Protein AF-A0A8S9XQB4-F1 (afdb_monomer_lite)

Sequence (170 aa):
MDPIASQSVLIDSTALQNQSVSFVSSMPMGIGNTEIMEEQGEVISEDAVTSLMKTIKNITTLIDLQEEDWNIDCEYVIEKFLRQPDQFILTIYFDLDELKASLGFPECRVTDLHLYYRKKFNVVLTNENFSDLVSWSTLDGNPEQTIYALMTGLQAPLMYNIKHWPNRIL

pLDDT: mean 75.12, std 20.25, range [34.25, 94.12]

Structure (mmCIF, N/CA/C/O backbone):
data_AF-A0A8S9XQB4-F1
#
_entry.id   AF-A0A8S9XQB4-F1
#
loop_
_atom_site.group_PDB
_atom_site.id
_atom_site.type_symbol
_atom_site.label_atom_id
_atom_site.label_alt_id
_atom_site.label_comp_id
_atom_site.label_asym_id
_atom_site.label_entity_id
_atom_site.label_seq_id
_atom_site.pdbx_PDB_ins_code
_atom_site.Cartn_x
_atom_site.Cartn_y
_atom_site.Cartn_z
_atom_site.occupancy
_atom_site.B_iso_or_equiv
_atom_site.auth_seq_id
_atom_site.auth_comp_id
_atom_site.auth_asym_id
_atom_site.auth_atom_id
_atom_site.pdbx_PDB_model_num
ATOM 1 N N . MET A 1 1 ? -16.941 -77.646 -39.090 1.00 40.19 1 MET A N 1
ATOM 2 C CA . MET A 1 1 ? -15.669 -76.935 -39.301 1.00 40.19 1 MET A CA 1
ATOM 3 C C . MET A 1 1 ? -15.922 -75.453 -39.476 1.00 40.19 1 MET A C 1
ATOM 5 O O . MET A 1 1 ? -16.158 -75.015 -40.588 1.00 40.19 1 MET A O 1
ATOM 9 N N . ASP A 1 2 ? -15.839 -74.585 -38.487 1.00 40.34 2 ASP A N 1
ATOM 10 C CA . ASP A 1 2 ? -16.150 -74.549 -37.054 1.00 40.34 2 ASP A CA 1
ATOM 11 C C . ASP A 1 2 ? -15.973 -73.059 -36.682 1.00 40.34 2 ASP A C 1
ATOM 13 O O . ASP A 1 2 ? -15.259 -72.338 -37.387 1.00 40.34 2 ASP A O 1
ATOM 17 N N . PRO A 1 3 ? -16.674 -72.547 -35.660 1.00 46.28 3 PRO A N 1
ATOM 18 C CA . PRO A 1 3 ? -16.870 -71.118 -35.448 1.00 46.28 3 PRO A CA 1
ATOM 19 C C . PRO A 1 3 ? -15.733 -70.540 -34.594 1.00 46.28 3 PRO A C 1
ATOM 21 O O . PRO A 1 3 ? -15.363 -71.129 -33.580 1.00 46.28 3 PRO A O 1
ATOM 24 N N . ILE A 1 4 ? -15.180 -69.379 -34.955 1.00 41.44 4 ILE A N 1
ATOM 25 C CA . ILE A 1 4 ? -14.189 -68.708 -34.100 1.00 41.44 4 ILE A CA 1
ATOM 26 C C . ILE A 1 4 ? -14.927 -67.767 -33.149 1.00 41.44 4 ILE A C 1
ATOM 28 O O . ILE A 1 4 ? -15.473 -66.736 -33.537 1.00 41.44 4 ILE A O 1
ATOM 32 N N . ALA A 1 5 ? -14.962 -68.220 -31.900 1.00 41.28 5 ALA A N 1
ATOM 33 C CA . ALA A 1 5 ? -15.535 -67.585 -30.734 1.00 41.28 5 ALA A CA 1
ATOM 34 C C . ALA A 1 5 ? -14.882 -66.236 -30.396 1.00 41.28 5 ALA A C 1
ATOM 36 O O . ALA A 1 5 ? -13.676 -66.037 -30.545 1.00 41.28 5 ALA A O 1
ATOM 37 N N . SER A 1 6 ? -15.713 -65.342 -29.864 1.00 45.94 6 SER A N 1
ATOM 38 C CA . SER A 1 6 ? -15.335 -64.124 -29.157 1.00 45.94 6 SER A CA 1
ATOM 39 C C . SER A 1 6 ? -14.343 -64.425 -28.028 1.00 45.94 6 SER A C 1
ATOM 41 O O . SER A 1 6 ? -14.630 -65.247 -27.160 1.00 45.94 6 SER A O 1
ATOM 43 N N . GLN A 1 7 ? -13.213 -63.719 -27.994 1.00 40.66 7 GLN A N 1
ATOM 44 C CA . GLN A 1 7 ? -12.382 -63.613 -26.795 1.00 40.66 7 GLN A CA 1
ATOM 45 C C . GLN A 1 7 ? -12.338 -62.155 -26.340 1.00 40.66 7 GLN A C 1
ATOM 47 O O . GLN A 1 7 ? -11.937 -61.261 -27.083 1.00 40.66 7 GLN A O 1
ATOM 52 N N . SER A 1 8 ? -12.809 -61.930 -25.116 1.00 41.44 8 SER A N 1
ATOM 53 C CA . SER A 1 8 ? -12.720 -60.675 -24.380 1.00 41.44 8 SER A CA 1
ATOM 54 C C . SER A 1 8 ? -11.265 -60.399 -24.007 1.00 41.44 8 SER A C 1
ATOM 56 O O . SER A 1 8 ? -10.663 -61.180 -23.269 1.00 41.44 8 SER A O 1
ATOM 58 N N . VAL A 1 9 ? -10.709 -59.283 -24.469 1.00 39.38 9 VAL A N 1
ATOM 59 C CA . VAL A 1 9 ? -9.431 -58.781 -23.958 1.00 39.38 9 VAL A CA 1
ATOM 60 C C . VAL A 1 9 ? -9.724 -58.002 -22.678 1.00 39.38 9 VAL A C 1
ATOM 62 O O . VAL A 1 9 ? -10.403 -56.978 -22.703 1.00 39.38 9 VAL A O 1
ATOM 65 N N . LEU A 1 10 ? -9.257 -58.537 -21.551 1.00 40.78 10 LEU A N 1
ATOM 66 C CA . LEU A 1 10 ? -9.250 -57.861 -20.258 1.00 40.78 10 LEU A CA 1
ATOM 67 C C . LEU A 1 10 ? -8.295 -56.662 -20.345 1.00 40.78 10 LEU A C 1
ATOM 69 O O . LEU A 1 10 ? -7.120 -56.830 -20.665 1.00 40.78 10 LEU A O 1
ATOM 73 N N . ILE A 1 11 ? -8.806 -55.456 -20.094 1.00 47.47 11 ILE A N 1
ATOM 74 C CA . ILE A 1 11 ? -7.995 -54.240 -19.990 1.00 47.47 11 ILE A CA 1
ATOM 75 C C . ILE A 1 11 ? -7.375 -54.240 -18.592 1.00 47.47 11 ILE A C 1
ATOM 77 O O . ILE A 1 11 ? -8.092 -54.168 -17.595 1.00 47.47 11 ILE A O 1
ATOM 81 N N . ASP A 1 12 ? -6.053 -54.358 -18.524 1.00 40.22 12 ASP A N 1
ATOM 82 C CA . ASP A 1 12 ? -5.298 -54.311 -17.276 1.00 40.22 12 ASP A CA 1
ATOM 83 C C . ASP A 1 12 ? -5.132 -52.840 -16.845 1.00 40.22 12 ASP A C 1
ATOM 85 O O . ASP A 1 12 ? -4.364 -52.074 -17.431 1.00 40.22 12 ASP A O 1
ATOM 89 N N . SER A 1 13 ? -5.915 -52.405 -15.856 1.00 48.75 13 SER A N 1
ATOM 90 C CA . SER A 1 13 ? -6.024 -51.002 -15.411 1.00 48.75 13 SER A CA 1
ATOM 91 C C . SER A 1 13 ? -4.838 -50.503 -14.570 1.00 48.75 13 SER A C 1
ATOM 93 O O . SER A 1 13 ? -4.955 -49.510 -13.856 1.00 48.75 13 SER A O 1
ATOM 95 N N . THR A 1 14 ? -3.685 -51.167 -14.620 1.00 46.59 14 THR A N 1
ATOM 96 C CA . THR A 1 14 ? -2.534 -50.879 -13.74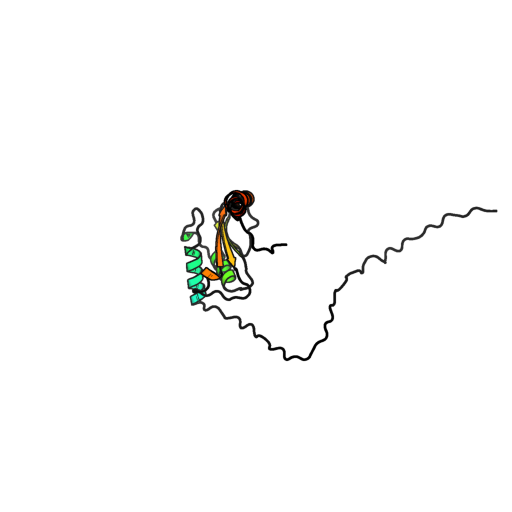5 1.00 46.59 14 THR A CA 1
ATOM 97 C C . THR A 1 14 ? -1.447 -50.007 -14.388 1.00 46.59 14 THR A C 1
ATOM 99 O O . THR A 1 14 ? -0.478 -49.650 -13.723 1.00 46.59 14 THR A O 1
ATOM 102 N N . ALA A 1 15 ? -1.616 -49.570 -15.641 1.00 44.00 15 ALA A N 1
ATOM 103 C CA . ALA A 1 15 ? -0.582 -48.836 -16.384 1.00 44.00 15 ALA A CA 1
ATOM 104 C C . ALA A 1 15 ? -0.728 -47.294 -16.426 1.00 44.00 15 ALA A C 1
ATOM 106 O O . ALA A 1 15 ? -0.001 -46.648 -17.177 1.00 44.00 15 ALA A O 1
ATOM 107 N N . LEU A 1 16 ? -1.631 -46.678 -15.649 1.00 45.09 16 LEU A N 1
ATOM 108 C CA . LEU A 1 16 ? -1.920 -45.231 -15.759 1.00 45.09 16 LEU A CA 1
ATOM 109 C C . LEU A 1 16 ? -1.610 -44.366 -14.526 1.00 45.09 16 LEU A C 1
ATOM 111 O O . LEU A 1 16 ? -1.878 -43.171 -14.560 1.00 45.09 16 LEU A O 1
ATOM 115 N N . GLN A 1 17 ? -0.975 -44.900 -13.478 1.00 47.97 17 GLN A N 1
ATOM 116 C CA . GLN A 1 17 ? -0.723 -44.137 -12.244 1.00 47.97 17 GLN A CA 1
ATOM 117 C C . GLN A 1 17 ? 0.762 -44.018 -11.874 1.00 47.97 17 GLN A C 1
ATOM 119 O O . GLN A 1 17 ? 1.100 -44.209 -10.716 1.00 47.97 17 GLN A O 1
ATOM 124 N N . ASN A 1 18 ? 1.667 -43.722 -12.816 1.00 45.97 18 ASN A N 1
ATOM 125 C CA . ASN A 1 18 ? 3.047 -43.363 -12.439 1.00 45.97 18 ASN A CA 1
ATOM 126 C C . ASN A 1 18 ? 3.810 -42.523 -13.482 1.00 45.97 18 ASN A C 1
ATOM 128 O O . ASN A 1 18 ? 4.968 -42.788 -13.796 1.00 45.97 18 ASN A O 1
ATOM 132 N N . GLN A 1 19 ? 3.185 -41.462 -13.998 1.00 40.53 19 GLN A N 1
ATOM 133 C CA . GLN A 1 19 ? 3.919 -40.372 -14.654 1.00 40.53 19 GLN A CA 1
ATOM 134 C C . GLN A 1 19 ? 3.919 -39.116 -13.778 1.00 40.53 19 GLN A C 1
ATOM 136 O O . GLN A 1 19 ? 3.278 -38.117 -14.081 1.00 40.53 19 GLN A O 1
ATOM 141 N N . SER A 1 20 ? 4.681 -39.155 -12.687 1.00 39.59 20 SER A N 1
ATOM 142 C CA . SER A 1 20 ? 5.280 -37.947 -12.119 1.00 39.59 20 SER A CA 1
ATOM 143 C C . SER A 1 20 ? 6.657 -37.781 -12.761 1.00 39.59 20 SER A C 1
ATOM 145 O O . SER A 1 20 ? 7.628 -38.415 -12.349 1.00 39.59 20 SER A O 1
ATOM 147 N N . VAL A 1 21 ? 6.737 -36.976 -13.820 1.00 41.25 21 VAL A N 1
ATOM 148 C CA . VAL A 1 21 ? 8.014 -36.598 -14.437 1.00 41.25 21 VAL A CA 1
ATOM 149 C C . VAL A 1 21 ? 8.735 -35.603 -13.525 1.00 41.25 21 VAL A C 1
ATOM 151 O O . VAL A 1 21 ? 8.435 -34.415 -13.506 1.00 41.25 21 VAL A O 1
ATOM 154 N N . SER A 1 22 ? 9.691 -36.091 -12.737 1.00 40.47 22 SER A N 1
ATOM 155 C CA . SER A 1 22 ? 10.648 -35.244 -12.026 1.00 40.47 22 SER A CA 1
ATOM 156 C C . SER A 1 22 ? 11.713 -34.756 -13.010 1.00 40.47 22 SER A C 1
ATOM 158 O O . SER A 1 22 ? 12.534 -35.542 -13.485 1.00 40.47 22 SER A O 1
ATOM 160 N N . PHE A 1 23 ? 11.700 -33.462 -13.325 1.00 34.56 23 PHE A N 1
ATOM 161 C CA . PHE A 1 23 ? 12.704 -32.822 -14.172 1.00 34.56 23 PHE A CA 1
ATOM 162 C C . PHE A 1 23 ? 13.972 -32.564 -13.341 1.00 34.56 23 PHE A C 1
ATOM 164 O O . PHE A 1 23 ? 14.100 -31.535 -12.684 1.00 34.56 23 PHE A O 1
ATOM 171 N N . VAL A 1 24 ? 14.905 -33.519 -13.320 1.00 43.38 24 VAL A N 1
ATOM 172 C CA . VAL A 1 24 ? 16.233 -33.308 -12.724 1.00 43.38 24 VAL A CA 1
ATOM 173 C C . VAL A 1 24 ? 17.169 -32.818 -13.825 1.00 43.38 24 VAL A C 1
ATOM 175 O O . VAL A 1 24 ? 17.644 -33.597 -14.647 1.00 43.38 24 VAL A O 1
ATOM 178 N N . SER A 1 25 ? 17.422 -31.509 -13.853 1.00 39.75 25 SER A N 1
ATOM 179 C CA . SER A 1 25 ? 18.471 -30.909 -14.681 1.00 39.75 25 SER A CA 1
ATOM 180 C C . SER A 1 25 ? 19.817 -31.061 -13.971 1.00 39.75 25 SER A C 1
ATOM 182 O O . SER A 1 25 ? 20.137 -30.304 -13.058 1.00 39.75 25 SER A O 1
ATOM 184 N N . SER A 1 26 ? 20.613 -32.049 -14.372 1.00 39.94 26 SER A N 1
ATOM 185 C CA . SER A 1 26 ? 21.977 -32.256 -13.877 1.00 39.94 26 SER A CA 1
ATOM 186 C C . SER A 1 26 ? 22.971 -31.357 -14.622 1.00 39.94 26 SER A C 1
ATOM 188 O O . SER A 1 26 ? 23.367 -31.672 -15.745 1.0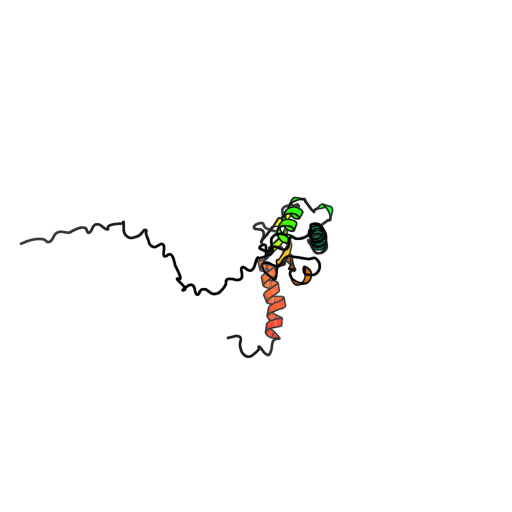0 39.94 26 SER A O 1
ATOM 190 N N . MET A 1 27 ? 23.396 -30.253 -13.998 1.00 41.25 27 MET A N 1
ATOM 191 C CA . MET A 1 27 ? 24.582 -29.496 -14.423 1.00 41.25 27 MET A CA 1
ATOM 192 C C . MET A 1 27 ? 25.830 -29.985 -13.661 1.00 41.25 27 MET A C 1
ATOM 194 O O . MET A 1 27 ? 25.734 -30.281 -12.468 1.00 41.25 27 MET A O 1
ATOM 198 N N . PRO A 1 28 ? 27.001 -30.090 -14.316 1.00 41.12 28 PRO A N 1
ATOM 199 C CA . PRO A 1 28 ? 28.234 -30.520 -13.665 1.00 41.12 28 PRO A CA 1
ATOM 200 C C . PRO A 1 28 ? 28.770 -29.424 -12.731 1.00 41.12 28 PRO A C 1
ATOM 202 O O . PRO A 1 28 ? 28.979 -28.286 -13.146 1.00 41.12 28 PRO A O 1
ATOM 205 N N . MET A 1 29 ? 29.019 -29.788 -11.471 1.00 42.19 29 MET A N 1
ATOM 206 C CA . MET A 1 29 ? 29.625 -28.920 -10.458 1.00 42.19 29 MET A CA 1
ATOM 207 C C . MET A 1 29 ? 31.103 -28.681 -10.789 1.00 42.19 29 MET A C 1
ATOM 209 O O . MET A 1 29 ? 31.965 -29.509 -10.494 1.00 42.19 29 MET A O 1
ATOM 213 N N . GLY A 1 30 ? 31.399 -27.543 -11.414 1.00 39.19 30 GLY A N 1
ATOM 214 C CA . GLY A 1 30 ? 32.740 -26.972 -11.406 1.00 39.19 30 GLY A CA 1
ATOM 215 C C . GLY A 1 30 ? 33.048 -26.448 -10.007 1.00 39.19 30 GLY A C 1
ATOM 216 O O . GLY A 1 30 ? 32.281 -25.662 -9.458 1.00 39.19 30 GLY A O 1
ATOM 217 N N . ILE A 1 31 ? 34.160 -26.898 -9.425 1.00 46.12 31 ILE A N 1
ATOM 218 C CA . ILE A 1 31 ? 34.701 -26.392 -8.160 1.00 46.12 31 ILE A CA 1
ATOM 219 C C . ILE A 1 31 ? 35.197 -24.964 -8.422 1.00 46.12 31 ILE A C 1
ATOM 221 O O . ILE A 1 31 ? 36.344 -24.742 -8.795 1.00 46.12 31 ILE A O 1
ATOM 225 N N . GLY A 1 32 ? 34.288 -24.004 -8.308 1.00 35.94 32 GLY A N 1
ATOM 226 C CA . GLY A 1 32 ? 34.566 -22.579 -8.249 1.00 35.94 32 GLY A CA 1
ATOM 227 C C . GLY A 1 32 ? 34.021 -22.085 -6.922 1.00 35.94 32 GLY A C 1
ATOM 228 O O . GLY A 1 32 ? 32.850 -22.310 -6.629 1.00 35.94 32 GLY A O 1
ATOM 229 N N . ASN A 1 33 ? 34.895 -21.499 -6.108 1.00 39.72 33 ASN A N 1
ATOM 230 C CA . ASN A 1 33 ? 34.602 -20.970 -4.781 1.00 39.72 33 ASN A CA 1
ATOM 231 C C . ASN A 1 33 ? 33.242 -20.264 -4.766 1.00 39.72 33 ASN A C 1
ATOM 233 O O . ASN A 1 33 ? 33.080 -19.199 -5.358 1.00 39.72 33 ASN A O 1
ATOM 237 N N . THR A 1 34 ? 32.259 -20.887 -4.121 1.00 37.28 34 THR A N 1
ATOM 238 C CA . THR A 1 34 ? 30.984 -20.247 -3.829 1.00 37.28 34 THR A CA 1
ATOM 239 C C . THR A 1 34 ? 31.284 -19.241 -2.733 1.00 37.28 34 THR A C 1
ATOM 241 O O . THR A 1 34 ? 31.393 -19.601 -1.562 1.00 37.28 34 THR A O 1
ATOM 244 N N . GLU A 1 35 ? 31.508 -17.989 -3.119 1.00 40.62 35 GLU A N 1
ATOM 245 C CA . GLU A 1 35 ? 31.279 -16.880 -2.208 1.00 40.62 35 GLU A CA 1
ATOM 246 C C . GLU A 1 35 ? 29.828 -17.020 -1.756 1.00 40.62 35 GLU A C 1
ATOM 248 O O . GLU A 1 35 ? 28.882 -16.808 -2.514 1.00 40.62 35 GLU A O 1
ATOM 253 N N . ILE A 1 36 ? 29.667 -17.510 -0.531 1.00 43.53 36 ILE A N 1
ATOM 254 C CA . ILE A 1 36 ? 28.417 -17.439 0.198 1.00 43.53 36 ILE A CA 1
ATOM 255 C C . ILE A 1 36 ? 28.180 -15.938 0.341 1.00 43.53 36 ILE A C 1
ATOM 257 O O . ILE A 1 36 ? 28.803 -15.287 1.177 1.00 43.53 36 ILE A O 1
ATOM 261 N N . MET A 1 37 ? 27.352 -15.368 -0.535 1.00 37.94 37 MET A N 1
ATOM 262 C CA . MET A 1 37 ? 26.730 -14.085 -0.253 1.00 37.94 37 MET A CA 1
ATOM 263 C C . MET A 1 37 ? 25.845 -14.351 0.958 1.00 37.94 37 MET A C 1
ATOM 265 O O . MET A 1 37 ? 24.738 -14.869 0.833 1.00 37.94 37 MET A O 1
ATOM 269 N N . GLU A 1 38 ? 26.391 -14.095 2.144 1.00 38.12 38 GLU A N 1
ATOM 270 C CA . GLU A 1 38 ? 25.588 -13.872 3.330 1.00 38.12 38 GLU A CA 1
ATOM 271 C C . GLU A 1 38 ? 24.612 -12.758 2.958 1.00 38.12 38 GLU A C 1
ATOM 273 O O . GLU A 1 38 ? 24.992 -11.593 2.831 1.00 38.12 38 GLU A O 1
ATOM 278 N N . GLU A 1 39 ? 23.360 -13.134 2.702 1.00 43.69 39 GLU A N 1
ATOM 279 C CA . GLU A 1 39 ? 22.232 -12.216 2.694 1.00 43.69 39 GLU A CA 1
ATOM 280 C C . GLU A 1 39 ? 22.133 -11.704 4.131 1.00 43.69 39 GLU A C 1
ATOM 282 O O . GLU A 1 39 ? 21.460 -12.274 4.990 1.00 43.69 39 GLU A O 1
ATOM 287 N N . GLN A 1 40 ? 22.941 -10.687 4.429 1.00 34.25 40 GLN A N 1
ATOM 288 C CA . GLN A 1 40 ? 22.858 -9.944 5.666 1.00 34.25 40 GLN A CA 1
ATOM 289 C C . GLN A 1 40 ? 21.493 -9.272 5.628 1.00 34.25 40 GLN A C 1
ATOM 291 O O . GLN A 1 40 ? 21.319 -8.227 5.005 1.00 34.25 40 GLN A O 1
ATOM 296 N N . GLY A 1 41 ? 20.504 -9.932 6.232 1.00 44.66 41 GLY A N 1
ATOM 297 C CA . GLY A 1 41 ? 19.226 -9.330 6.552 1.00 44.66 41 GLY A CA 1
ATOM 298 C C . GLY A 1 41 ? 19.520 -8.129 7.430 1.00 44.66 41 GLY A C 1
ATOM 299 O O . GLY A 1 41 ? 19.745 -8.274 8.630 1.00 44.66 41 GLY A O 1
ATOM 300 N N . GLU A 1 42 ? 19.613 -6.959 6.808 1.00 53.94 42 GLU A N 1
ATOM 301 C CA . GLU A 1 42 ? 19.768 -5.696 7.500 1.00 53.94 42 GLU A CA 1
ATOM 302 C C . GLU A 1 42 ? 18.531 -5.546 8.384 1.00 53.94 42 GLU A C 1
ATOM 304 O O . GLU A 1 42 ? 17.404 -5.359 7.920 1.00 53.94 42 GLU A O 1
ATOM 309 N N . VAL A 1 43 ? 18.728 -5.780 9.679 1.00 57.22 43 VAL A N 1
ATOM 310 C CA . VAL A 1 43 ? 17.658 -5.714 10.664 1.00 57.22 43 VAL A CA 1
ATOM 311 C C . VAL A 1 43 ? 17.201 -4.265 10.704 1.00 57.22 43 VAL A C 1
ATOM 313 O O . VAL A 1 43 ? 17.968 -3.379 11.082 1.00 57.22 43 VAL A O 1
ATOM 316 N N . ILE A 1 44 ? 15.957 -4.019 10.296 1.00 65.44 44 ILE A N 1
ATOM 317 C CA . ILE A 1 44 ? 15.371 -2.682 10.375 1.00 65.44 44 ILE A CA 1
ATOM 318 C C . ILE A 1 44 ? 15.387 -2.257 11.841 1.00 65.44 44 ILE A C 1
ATOM 320 O O . ILE A 1 44 ? 14.842 -2.957 12.696 1.00 65.44 44 ILE A O 1
ATOM 324 N N . SER A 1 45 ? 16.017 -1.116 12.122 1.00 75.94 45 SER A N 1
ATOM 325 C CA . SER A 1 45 ? 15.962 -0.502 13.447 1.00 75.94 45 SER A CA 1
ATOM 326 C C . SER A 1 45 ? 14.513 -0.178 13.809 1.00 75.94 45 SER A C 1
ATOM 328 O O . SER A 1 45 ? 13.763 0.339 12.979 1.00 75.94 45 SER A O 1
ATOM 330 N N . GLU A 1 46 ? 14.121 -0.440 15.052 1.00 79.75 46 GLU A N 1
ATOM 331 C CA . GLU A 1 46 ? 12.755 -0.217 15.542 1.00 79.75 46 GLU A CA 1
ATOM 332 C C . GLU A 1 46 ? 12.288 1.238 15.353 1.00 79.75 46 GLU A C 1
ATOM 334 O O . GLU A 1 46 ? 11.141 1.515 14.986 1.00 79.75 46 GLU A O 1
ATOM 339 N N . ASP A 1 47 ? 13.224 2.177 15.492 1.00 81.88 47 ASP A N 1
ATOM 340 C CA . ASP A 1 47 ? 12.991 3.602 15.261 1.00 81.88 47 ASP A CA 1
ATOM 341 C C . ASP A 1 47 ? 12.650 3.894 13.789 1.00 81.88 47 ASP A C 1
ATOM 343 O O . ASP A 1 47 ? 11.797 4.732 13.483 1.00 81.88 47 ASP A O 1
ATOM 347 N N . ALA A 1 48 ? 13.286 3.172 12.860 1.00 83.69 48 ALA A N 1
ATOM 348 C CA . ALA A 1 48 ? 13.034 3.315 11.431 1.00 83.69 48 ALA A CA 1
ATOM 349 C C . ALA A 1 48 ? 11.661 2.747 11.051 1.00 83.69 48 ALA A C 1
ATOM 351 O O . ALA A 1 48 ? 10.946 3.380 10.275 1.00 83.69 48 ALA A O 1
ATOM 352 N N . VAL A 1 49 ? 11.258 1.614 11.641 1.00 87.19 49 VAL A N 1
ATOM 353 C CA . VAL A 1 49 ? 9.910 1.046 11.460 1.00 87.19 49 VAL A CA 1
ATOM 354 C C . VAL A 1 49 ? 8.848 2.041 11.918 1.00 87.19 49 VAL A C 1
ATOM 356 O O . VAL A 1 49 ? 7.909 2.322 11.177 1.00 87.19 49 VAL A O 1
ATOM 359 N N . THR A 1 50 ? 9.026 2.636 13.099 1.00 88.56 50 THR A N 1
ATOM 360 C CA . THR A 1 50 ? 8.070 3.603 13.660 1.00 88.56 50 THR A CA 1
ATOM 361 C C . THR A 1 50 ? 7.944 4.850 12.780 1.00 88.56 50 THR A C 1
ATOM 363 O O . THR A 1 50 ? 6.838 5.326 12.507 1.00 88.56 50 THR A O 1
ATOM 366 N N . SER A 1 51 ? 9.069 5.372 12.280 1.00 90.12 51 SER A N 1
ATOM 367 C CA . SER A 1 51 ? 9.057 6.516 11.364 1.00 90.12 51 SER A CA 1
ATOM 368 C C . SER A 1 51 ? 8.376 6.178 10.035 1.00 90.12 51 SER A C 1
ATOM 370 O O . SER A 1 51 ? 7.581 6.973 9.541 1.00 90.12 51 SER A O 1
ATOM 372 N N . LEU A 1 52 ? 8.655 5.004 9.463 1.00 90.44 52 LEU A N 1
ATOM 373 C CA . LEU A 1 52 ? 8.049 4.544 8.211 1.00 90.44 52 LEU A CA 1
ATOM 374 C C . LEU A 1 52 ? 6.548 4.290 8.352 1.00 90.44 52 LEU A C 1
ATOM 376 O O . LEU A 1 52 ? 5.785 4.677 7.470 1.00 90.44 52 LEU A O 1
ATOM 380 N N . MET A 1 53 ? 6.114 3.712 9.473 1.00 91.69 53 MET A N 1
ATOM 381 C CA . MET A 1 53 ? 4.699 3.554 9.805 1.00 91.69 53 MET A CA 1
ATOM 382 C C . MET A 1 53 ? 3.993 4.912 9.765 1.00 91.69 53 MET A C 1
ATOM 384 O O . MET A 1 53 ? 2.975 5.067 9.095 1.00 91.69 53 MET A O 1
ATOM 388 N N . LYS A 1 54 ? 4.565 5.926 10.425 1.00 91.31 54 LYS A N 1
ATOM 389 C CA . LYS A 1 54 ? 4.014 7.286 10.415 1.00 91.31 54 LYS A CA 1
ATOM 390 C C . LYS A 1 54 ? 3.959 7.876 9.004 1.00 91.31 54 LYS A C 1
ATOM 392 O O . LYS A 1 54 ? 2.976 8.527 8.653 1.00 91.31 54 LYS A O 1
ATOM 397 N N . THR A 1 55 ? 4.982 7.630 8.189 1.00 91.19 55 THR A N 1
ATOM 398 C CA . THR A 1 55 ? 5.003 8.043 6.781 1.00 91.19 55 THR A CA 1
ATOM 399 C C . THR A 1 55 ? 3.876 7.378 5.984 1.00 91.19 55 THR A C 1
ATOM 401 O O . THR A 1 55 ? 3.162 8.076 5.270 1.00 91.19 55 THR A O 1
ATOM 404 N N . ILE A 1 56 ? 3.650 6.070 6.145 1.00 91.69 56 ILE A N 1
ATOM 405 C CA . ILE A 1 56 ? 2.552 5.342 5.487 1.00 91.69 56 ILE A CA 1
ATOM 406 C C . ILE A 1 56 ? 1.198 5.920 5.899 1.00 91.69 56 ILE A C 1
ATOM 408 O O . ILE A 1 56 ? 0.399 6.258 5.027 1.00 91.69 56 ILE A O 1
ATOM 412 N N . LYS A 1 57 ? 0.965 6.125 7.201 1.00 91.81 57 LYS A N 1
ATOM 413 C CA . LYS A 1 57 ? -0.288 6.711 7.701 1.00 91.81 57 LYS A CA 1
ATOM 414 C C . LYS A 1 57 ? -0.567 8.095 7.107 1.00 91.81 57 LYS A C 1
ATOM 416 O O . LYS A 1 57 ? -1.695 8.377 6.734 1.00 91.81 57 LYS A O 1
ATOM 421 N N . ASN A 1 58 ? 0.464 8.930 6.965 1.00 90.75 58 ASN A N 1
ATOM 422 C CA . ASN A 1 58 ? 0.336 10.275 6.396 1.00 90.75 58 ASN A CA 1
ATOM 423 C C . ASN A 1 58 ? 0.134 10.284 4.866 1.00 90.75 58 ASN A C 1
ATOM 425 O O . ASN A 1 58 ? -0.443 11.220 4.321 1.00 90.75 58 ASN A O 1
ATOM 429 N N . ILE A 1 59 ? 0.647 9.275 4.157 1.00 90.50 59 ILE A N 1
ATOM 430 C CA . ILE A 1 59 ? 0.476 9.140 2.700 1.00 90.50 59 ILE A CA 1
ATOM 431 C C . ILE A 1 59 ? -0.883 8.521 2.354 1.00 90.50 59 ILE A C 1
ATOM 433 O O . ILE A 1 59 ? -1.450 8.829 1.301 1.00 90.50 59 ILE A O 1
ATOM 437 N N . THR A 1 60 ? -1.380 7.633 3.216 1.00 90.38 60 THR A N 1
ATOM 438 C CA . THR A 1 60 ? -2.625 6.903 2.984 1.00 90.38 60 THR A CA 1
ATOM 439 C C . THR A 1 60 ? -3.769 7.898 2.867 1.00 90.38 60 THR A C 1
ATOM 441 O O . THR A 1 60 ? -4.037 8.683 3.771 1.00 90.38 60 THR A O 1
ATOM 444 N N . THR A 1 61 ? -4.438 7.864 1.722 1.00 86.88 61 THR A N 1
ATOM 445 C CA . THR A 1 61 ? -5.570 8.735 1.414 1.00 86.88 61 THR A CA 1
ATOM 446 C C . THR A 1 61 ? -6.726 7.855 0.976 1.00 86.88 61 THR A C 1
ATOM 448 O O . THR A 1 61 ? -6.765 7.373 -0.159 1.00 86.88 61 THR A O 1
ATOM 451 N N . LEU A 1 62 ? -7.626 7.620 1.926 1.00 88.31 62 LEU A N 1
ATOM 452 C CA . LEU A 1 62 ? -8.893 6.922 1.750 1.00 88.31 62 LEU A CA 1
ATOM 453 C C . LEU A 1 62 ? -10.031 7.891 2.065 1.00 88.31 62 LEU A C 1
ATOM 455 O O . LEU A 1 62 ? -9.855 8.874 2.793 1.00 88.31 62 LEU A O 1
ATOM 459 N N . ILE A 1 63 ? -11.188 7.632 1.476 1.00 84.56 63 ILE A N 1
ATOM 460 C CA . ILE A 1 63 ? -12.416 8.362 1.741 1.00 84.56 63 ILE A CA 1
ATOM 461 C C . ILE A 1 63 ? -12.794 8.114 3.202 1.00 84.56 63 ILE A C 1
ATOM 463 O O . ILE A 1 63 ? -12.805 6.979 3.660 1.00 84.56 63 ILE A O 1
ATOM 467 N N . ASP A 1 64 ? -13.095 9.197 3.916 1.00 84.38 64 ASP A N 1
ATOM 468 C CA . ASP A 1 64 ? -13.540 9.182 5.316 1.00 84.38 64 ASP A CA 1
ATOM 469 C C . ASP A 1 64 ? -12.518 8.677 6.352 1.00 84.38 64 ASP A C 1
ATOM 471 O O . ASP A 1 64 ? -12.851 8.549 7.522 1.00 84.38 64 ASP A O 1
ATOM 475 N N . LEU A 1 65 ? -11.255 8.469 5.964 1.00 89.94 65 LEU A N 1
ATOM 476 C CA . LEU A 1 65 ? -10.206 8.050 6.895 1.00 89.94 65 LEU A CA 1
ATOM 477 C C . LEU A 1 65 ? -9.893 9.134 7.933 1.00 89.94 65 LEU A C 1
ATOM 479 O O . LEU A 1 65 ? -9.433 10.225 7.581 1.00 89.94 65 LEU A O 1
ATOM 483 N N . GLN A 1 66 ? -10.066 8.795 9.207 1.00 88.56 66 GLN A N 1
ATOM 484 C CA . GLN A 1 66 ? -9.661 9.601 10.353 1.00 88.56 66 GLN A CA 1
ATOM 485 C C . GLN A 1 66 ? -8.453 8.992 11.084 1.00 88.56 66 GLN A C 1
ATOM 487 O O . GLN A 1 66 ? -8.034 7.859 10.837 1.00 88.56 66 GLN A O 1
ATOM 492 N N . GLU A 1 67 ? -7.847 9.759 11.996 1.00 86.62 67 GLU A N 1
ATOM 493 C CA . GLU A 1 67 ? -6.708 9.276 12.790 1.00 86.62 67 GLU A CA 1
ATOM 494 C C . GLU A 1 67 ? -7.143 8.213 13.820 1.00 86.62 67 GLU A C 1
ATOM 496 O O . GLU A 1 67 ? -6.344 7.355 14.197 1.00 86.62 67 GLU A O 1
ATOM 501 N N . GLU A 1 68 ? -8.414 8.217 14.228 1.00 88.50 68 GLU A N 1
ATOM 502 C CA . GLU A 1 68 ? -8.992 7.264 15.177 1.00 88.50 68 GLU A CA 1
ATOM 503 C C . GLU A 1 68 ? -9.290 5.881 14.574 1.00 88.50 68 GLU A C 1
ATOM 505 O O . GLU A 1 68 ? -9.407 4.912 15.325 1.00 88.50 68 GLU A O 1
ATOM 510 N N . ASP A 1 69 ? -9.372 5.766 13.244 1.00 89.88 69 ASP A N 1
ATOM 511 C CA . ASP A 1 69 ? -9.716 4.509 12.557 1.00 89.88 69 ASP A CA 1
ATOM 512 C C . ASP A 1 69 ? -8.552 3.506 12.523 1.00 89.88 69 ASP A C 1
ATOM 514 O O . ASP A 1 69 ? -8.735 2.322 12.225 1.00 89.88 69 ASP A O 1
ATOM 518 N N . TRP A 1 70 ? -7.331 3.956 12.831 1.00 91.56 70 TRP A N 1
ATOM 519 C CA . TRP A 1 70 ? -6.151 3.097 12.857 1.00 91.56 70 TRP A CA 1
ATOM 520 C C . TRP A 1 70 ? -6.219 2.098 14.013 1.00 91.56 70 TRP A C 1
ATOM 522 O O . TRP A 1 70 ? -6.071 2.452 15.182 1.00 91.56 70 TRP A O 1
ATOM 532 N N . ASN A 1 71 ? -6.369 0.820 13.671 1.00 92.88 71 ASN A N 1
ATOM 533 C CA . ASN A 1 71 ? -6.353 -0.282 14.626 1.00 92.88 71 ASN A CA 1
ATOM 534 C C . ASN A 1 71 ? -4.980 -0.979 14.699 1.00 92.88 71 ASN A C 1
ATOM 536 O O . ASN A 1 71 ? -4.121 -0.855 13.822 1.00 92.88 71 ASN A O 1
ATOM 540 N N . ILE A 1 72 ? -4.794 -1.748 15.775 1.00 92.31 72 ILE A N 1
ATOM 541 C CA . ILE A 1 72 ? -3.561 -2.504 16.049 1.00 92.31 72 ILE A CA 1
ATOM 542 C C . ILE A 1 72 ? -3.318 -3.565 14.964 1.00 92.31 72 ILE A C 1
ATOM 544 O O . ILE A 1 72 ? -2.174 -3.838 14.606 1.00 92.31 72 ILE A O 1
ATOM 548 N N . ASP A 1 73 ? -4.384 -4.136 14.401 1.00 92.81 73 ASP A N 1
ATOM 549 C CA . ASP A 1 73 ? -4.284 -5.153 13.352 1.00 92.81 73 ASP A CA 1
ATOM 550 C C . ASP A 1 73 ? -3.703 -4.575 12.052 1.00 92.81 73 ASP A C 1
ATOM 552 O O . ASP A 1 73 ? -2.831 -5.186 11.431 1.00 92.81 73 ASP A O 1
ATOM 556 N N . CYS A 1 74 ? -4.116 -3.364 11.664 1.00 92.69 74 CYS A N 1
ATOM 557 C CA . CYS A 1 74 ? -3.544 -2.644 10.531 1.00 92.69 74 CYS A CA 1
ATOM 558 C C . CYS A 1 74 ? -2.072 -2.329 10.767 1.00 92.69 74 CYS A C 1
ATOM 560 O O . CYS A 1 74 ? -1.248 -2.559 9.882 1.00 92.69 74 CYS A O 1
ATOM 562 N N . GLU A 1 75 ? -1.730 -1.837 11.960 1.00 92.94 75 GLU A N 1
ATOM 563 C CA . GLU A 1 75 ? -0.342 -1.567 12.332 1.00 92.94 75 GLU A CA 1
ATOM 564 C C . GLU A 1 75 ? 0.517 -2.829 12.226 1.00 92.94 75 GLU A C 1
ATOM 566 O O . GLU A 1 75 ? 1.566 -2.808 11.584 1.00 92.94 75 GLU A O 1
ATOM 571 N N . TYR A 1 76 ? 0.038 -3.957 12.748 1.00 93.31 76 TYR A N 1
ATOM 572 C CA . TYR A 1 76 ? 0.744 -5.232 12.666 1.00 93.31 76 TYR A CA 1
ATOM 573 C C . TYR A 1 76 ? 1.001 -5.675 11.217 1.00 93.31 76 TYR A C 1
ATOM 575 O O . TYR A 1 76 ? 2.091 -6.141 10.871 1.00 93.31 76 TYR A O 1
ATOM 583 N N . VAL A 1 77 ? 0.013 -5.511 10.335 1.00 94.12 77 VAL A N 1
ATOM 584 C CA . VAL A 1 77 ? 0.158 -5.863 8.917 1.00 94.12 77 VAL A CA 1
ATOM 585 C C . VAL A 1 77 ? 1.139 -4.930 8.205 1.00 94.12 77 VAL A C 1
ATOM 587 O O . VAL A 1 77 ? 1.965 -5.402 7.420 1.00 94.12 77 VAL A O 1
ATOM 590 N N . ILE A 1 78 ? 1.101 -3.629 8.494 1.00 92.88 78 ILE A N 1
ATOM 591 C CA . ILE A 1 78 ? 2.043 -2.652 7.932 1.00 92.88 78 ILE A CA 1
ATOM 592 C C . ILE A 1 78 ? 3.462 -2.936 8.425 1.00 92.88 78 ILE A C 1
ATOM 594 O O . ILE A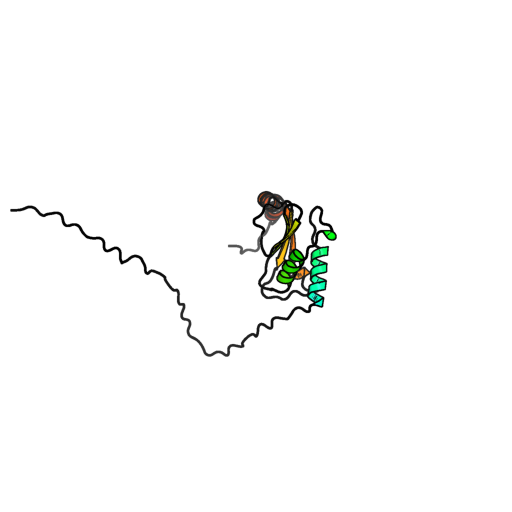 1 78 ? 4.405 -2.936 7.637 1.00 92.88 78 ILE A O 1
ATOM 598 N N . GLU A 1 79 ? 3.631 -3.244 9.706 1.00 92.00 79 GLU A N 1
ATOM 599 C CA . GLU A 1 79 ? 4.918 -3.636 10.271 1.00 92.00 79 GLU A CA 1
ATOM 600 C C . GLU A 1 79 ? 5.468 -4.884 9.571 1.00 92.00 79 GLU A C 1
ATOM 602 O O . GLU A 1 79 ? 6.632 -4.917 9.159 1.00 92.00 79 GLU A O 1
ATOM 607 N N . LYS A 1 80 ? 4.618 -5.894 9.358 1.00 91.50 80 LYS A N 1
ATOM 608 C CA . LYS A 1 80 ? 4.986 -7.096 8.610 1.00 91.50 80 LYS A CA 1
ATOM 609 C C . LYS A 1 80 ? 5.381 -6.763 7.173 1.00 91.50 80 LYS A C 1
ATOM 611 O O . LYS A 1 80 ? 6.387 -7.292 6.701 1.00 91.50 80 LYS A O 1
ATOM 616 N N . PHE A 1 81 ? 4.648 -5.868 6.505 1.00 91.38 81 PHE A N 1
ATOM 617 C CA . PHE A 1 81 ? 5.019 -5.369 5.182 1.00 91.38 81 PHE A CA 1
ATOM 618 C C . PHE A 1 81 ? 6.394 -4.714 5.205 1.00 91.38 81 PHE A C 1
ATOM 620 O O . PHE A 1 81 ? 7.175 -4.978 4.306 1.00 91.38 81 PHE A O 1
ATOM 627 N N . LEU A 1 82 ? 6.719 -3.888 6.202 1.00 89.00 82 LEU A N 1
ATOM 628 C CA . LEU A 1 82 ? 8.007 -3.199 6.290 1.00 89.00 82 LEU A CA 1
ATOM 629 C C . LEU A 1 82 ? 9.165 -4.176 6.544 1.00 89.00 82 LEU A C 1
ATOM 631 O O . LEU A 1 82 ? 10.168 -4.123 5.828 1.00 89.00 82 LEU A O 1
ATOM 635 N N . ARG A 1 83 ? 9.010 -5.088 7.513 1.00 87.38 83 ARG A N 1
ATOM 636 C CA . ARG A 1 83 ? 10.059 -6.027 7.947 1.00 87.38 83 ARG A CA 1
ATOM 637 C C . ARG A 1 83 ? 10.329 -7.159 6.969 1.00 87.38 83 ARG A C 1
ATOM 639 O O . ARG A 1 83 ? 11.462 -7.624 6.896 1.00 87.38 83 ARG A O 1
ATOM 646 N N . GLN A 1 84 ? 9.315 -7.635 6.251 1.00 87.12 84 GLN A N 1
ATOM 647 C CA . GLN A 1 84 ? 9.467 -8.767 5.343 1.00 87.12 84 GLN A CA 1
ATOM 648 C C . GLN A 1 84 ? 9.741 -8.270 3.922 1.00 87.12 84 GLN A C 1
ATOM 650 O O . GLN A 1 84 ? 8.842 -7.719 3.285 1.00 87.12 84 GLN A O 1
ATOM 655 N N . PRO A 1 85 ? 10.952 -8.479 3.377 1.00 81.88 85 PRO A N 1
ATOM 656 C CA . PRO A 1 85 ? 11.281 -7.972 2.054 1.00 81.88 85 PRO A CA 1
ATOM 657 C C . PRO A 1 85 ? 10.647 -8.774 0.904 1.00 81.88 85 PRO A C 1
ATOM 659 O O . PRO A 1 85 ? 10.677 -8.317 -0.237 1.00 81.88 85 PRO A O 1
ATOM 662 N N . ASP A 1 86 ? 10.044 -9.923 1.220 1.00 83.94 86 ASP A N 1
ATOM 663 C CA . ASP A 1 86 ? 9.273 -10.780 0.309 1.00 83.94 86 ASP A CA 1
ATOM 664 C C . ASP A 1 86 ? 7.827 -10.282 0.090 1.00 83.94 86 ASP A C 1
ATOM 666 O O . ASP A 1 86 ? 7.108 -10.767 -0.775 1.00 83.94 86 ASP A O 1
ATOM 670 N N . GLN A 1 87 ? 7.363 -9.295 0.866 1.00 86.25 87 GLN A N 1
ATOM 671 C CA . GLN A 1 87 ? 6.002 -8.770 0.723 1.00 86.25 87 GLN A CA 1
ATOM 672 C C . GLN A 1 87 ? 5.962 -7.630 -0.299 1.00 86.25 87 GLN A C 1
ATOM 674 O O . GLN A 1 87 ? 6.463 -6.535 -0.046 1.00 86.25 87 GLN A O 1
ATOM 679 N N . PHE A 1 88 ? 5.340 -7.868 -1.457 1.00 89.31 88 PHE A N 1
ATOM 680 C CA . PHE A 1 88 ? 5.306 -6.899 -2.567 1.00 89.31 88 PHE A CA 1
ATOM 681 C C . PHE A 1 88 ? 4.209 -5.862 -2.457 1.00 89.31 88 PHE A C 1
ATOM 683 O O . PHE A 1 88 ? 4.376 -4.730 -2.914 1.00 89.31 88 PHE A O 1
ATOM 690 N N . ILE A 1 89 ? 3.078 -6.285 -1.913 1.00 92.19 89 ILE A N 1
ATOM 691 C CA . ILE A 1 89 ? 1.824 -5.560 -1.974 1.00 92.19 89 ILE A CA 1
ATOM 692 C C . ILE A 1 89 ? 1.334 -5.364 -0.549 1.00 92.19 89 ILE A C 1
ATOM 694 O O . ILE A 1 89 ? 1.269 -6.315 0.226 1.00 92.19 89 ILE A O 1
ATOM 698 N N . LEU A 1 90 ? 0.966 -4.130 -0.240 1.00 93.81 90 LEU A N 1
ATOM 699 C CA . LEU A 1 90 ? 0.205 -3.774 0.945 1.00 93.81 90 LEU A CA 1
ATOM 700 C C . LEU A 1 90 ? -1.017 -2.996 0.474 1.00 93.81 90 LEU A C 1
ATOM 702 O O . LEU A 1 90 ? -0.889 -2.018 -0.256 1.00 93.81 90 LEU A O 1
ATOM 706 N N . THR A 1 91 ? -2.197 -3.422 0.895 1.00 93.38 91 THR A N 1
ATOM 707 C CA . THR A 1 91 ? -3.444 -2.708 0.625 1.00 93.38 91 THR A CA 1
ATOM 708 C C . THR A 1 91 ? -4.085 -2.283 1.923 1.00 93.38 91 THR A C 1
ATOM 710 O O . THR A 1 91 ? -4.163 -3.097 2.843 1.00 93.38 91 THR A O 1
ATOM 713 N N . ILE A 1 92 ? -4.593 -1.059 1.962 1.00 94.06 92 ILE A N 1
ATOM 714 C CA . ILE A 1 92 ? -5.369 -0.511 3.071 1.00 94.06 92 ILE A CA 1
ATOM 715 C C . ILE A 1 92 ? -6.737 -0.120 2.517 1.00 94.06 92 ILE A C 1
ATOM 717 O O . ILE A 1 92 ? -6.808 0.530 1.472 1.00 94.06 92 ILE A O 1
ATOM 721 N N . TYR A 1 93 ? -7.806 -0.570 3.162 1.00 92.69 93 TYR A N 1
ATOM 722 C CA . TYR A 1 93 ? -9.178 -0.406 2.686 1.00 92.69 93 TYR A CA 1
ATOM 723 C C . TYR A 1 93 ? -10.173 -0.490 3.845 1.00 92.69 93 TYR A C 1
ATOM 725 O O . TYR A 1 93 ? -9.850 -1.024 4.906 1.00 92.69 93 TYR A O 1
ATOM 733 N N . PHE A 1 94 ? -11.392 -0.007 3.622 1.00 91.31 94 PHE A N 1
ATOM 734 C CA . PHE A 1 94 ? -12.507 -0.212 4.544 1.00 91.31 94 PHE A CA 1
ATOM 735 C C . PHE A 1 94 ? -13.299 -1.473 4.189 1.00 91.31 94 PHE A C 1
ATOM 737 O O . PHE A 1 94 ? -13.629 -1.716 3.026 1.00 91.31 94 PHE A O 1
ATOM 744 N N . ASP A 1 95 ? -13.635 -2.260 5.207 1.00 89.62 95 ASP A N 1
ATOM 745 C CA . ASP A 1 95 ? -14.557 -3.390 5.122 1.00 89.62 95 ASP A CA 1
ATOM 746 C C . ASP A 1 95 ? -15.626 -3.235 6.204 1.00 89.62 95 ASP A C 1
ATOM 748 O O . ASP A 1 95 ? -15.323 -3.345 7.389 1.00 89.62 95 ASP A O 1
ATOM 752 N N . LEU A 1 96 ? -16.872 -2.970 5.794 1.00 86.00 96 LEU A N 1
ATOM 753 C CA . LEU A 1 96 ? -18.009 -2.743 6.701 1.00 86.00 96 LEU A CA 1
ATOM 754 C C . LEU A 1 96 ? -17.712 -1.693 7.796 1.00 86.00 96 LEU A C 1
ATOM 756 O O . LEU A 1 96 ? -17.980 -1.938 8.968 1.00 86.00 96 LEU A O 1
ATOM 760 N N . ASP A 1 97 ? -17.160 -0.543 7.396 1.00 85.56 97 ASP A N 1
ATOM 761 C CA . ASP A 1 97 ? -16.748 0.584 8.258 1.00 85.56 97 ASP A CA 1
ATOM 762 C C . ASP A 1 97 ? -15.530 0.322 9.166 1.00 85.56 97 ASP A C 1
ATOM 764 O O . ASP A 1 97 ? -15.128 1.197 9.928 1.00 85.56 97 ASP A O 1
ATOM 768 N N . GLU A 1 98 ? -14.879 -0.840 9.063 1.00 89.81 98 GLU A N 1
ATOM 769 C CA . GLU A 1 98 ? -13.618 -1.109 9.761 1.00 89.81 98 GLU A CA 1
ATOM 770 C C . GLU A 1 98 ? -12.420 -0.980 8.818 1.00 89.81 98 GLU A C 1
ATOM 772 O O . GLU A 1 98 ? -12.393 -1.570 7.732 1.00 89.81 98 GLU A O 1
ATOM 777 N N . LEU A 1 99 ? -11.391 -0.245 9.250 1.00 92.25 99 LEU A N 1
ATOM 778 C CA . LEU A 1 99 ? -10.132 -0.149 8.518 1.00 92.25 99 LEU A CA 1
ATOM 779 C C . LEU A 1 99 ? -9.389 -1.489 8.576 1.00 92.25 99 LEU A C 1
ATOM 781 O O . LEU A 1 99 ? -9.121 -2.030 9.654 1.00 92.25 99 LEU A O 1
ATOM 785 N N . LYS A 1 100 ? -9.019 -2.017 7.410 1.00 93.06 100 LYS A N 1
ATOM 786 C CA . LYS A 1 100 ? -8.251 -3.255 7.274 1.00 93.06 100 LYS A CA 1
ATOM 787 C C . LYS A 1 100 ? -7.033 -3.050 6.393 1.00 93.06 100 LYS A C 1
ATOM 789 O O . LYS A 1 100 ? -7.059 -2.329 5.396 1.00 93.06 100 LYS A O 1
ATOM 794 N N . ALA A 1 101 ? -5.964 -3.755 6.746 1.00 94.00 101 ALA A N 1
ATOM 795 C CA . ALA A 1 101 ? -4.763 -3.861 5.938 1.00 94.00 101 ALA A CA 1
ATOM 796 C C . ALA A 1 101 ? -4.520 -5.323 5.550 1.00 94.00 101 ALA A C 1
ATOM 798 O O . ALA A 1 101 ? -4.760 -6.240 6.337 1.00 94.00 101 ALA A O 1
ATOM 799 N N . SER A 1 102 ? -4.029 -5.551 4.334 1.00 93.56 102 SER A N 1
ATOM 800 C CA . SER A 1 102 ? -3.710 -6.885 3.816 1.00 93.56 102 SER A CA 1
ATOM 801 C C . SER A 1 102 ? -2.417 -6.882 3.005 1.00 93.56 102 SER A C 1
ATOM 803 O O . SER A 1 102 ? -2.067 -5.885 2.375 1.00 93.56 102 SER A O 1
ATOM 805 N N . LEU A 1 103 ? -1.714 -8.018 3.008 1.00 92.38 103 LEU A N 1
ATOM 806 C CA . LEU A 1 103 ? -0.500 -8.257 2.221 1.00 92.38 103 LEU A CA 1
ATOM 807 C C . LEU A 1 103 ? -0.855 -8.900 0.878 1.00 92.38 103 LEU A C 1
ATOM 809 O O . LEU A 1 103 ? -0.603 -10.081 0.644 1.00 92.38 103 LEU A O 1
ATOM 813 N N . GLY A 1 104 ? -1.523 -8.140 0.021 1.00 89.31 104 GLY A N 1
ATOM 814 C CA . GLY A 1 104 ? -2.084 -8.630 -1.234 1.00 89.31 104 GLY A CA 1
ATOM 815 C C . GLY A 1 104 ? -3.368 -7.892 -1.571 1.00 89.31 104 GLY A C 1
ATOM 816 O O . GLY A 1 104 ? -3.771 -6.994 -0.844 1.00 89.31 104 GLY A O 1
ATOM 817 N N . PHE A 1 105 ? -4.021 -8.269 -2.667 1.00 87.12 105 PHE A N 1
ATOM 818 C CA . PHE A 1 105 ? -5.333 -7.708 -2.982 1.00 87.12 105 PHE A CA 1
ATOM 819 C C . PHE A 1 105 ? -6.415 -8.311 -2.075 1.00 87.12 105 PHE A C 1
ATOM 821 O O . PHE A 1 105 ? -6.389 -9.521 -1.833 1.00 87.12 105 PHE A O 1
ATOM 828 N N . PRO A 1 106 ? -7.367 -7.504 -1.577 1.00 86.94 106 PRO A N 1
ATOM 829 C CA . PRO A 1 106 ? -8.504 -8.023 -0.835 1.00 86.94 106 PRO A CA 1
ATOM 830 C C . PRO A 1 106 ? -9.420 -8.854 -1.733 1.00 86.94 106 PRO A C 1
ATOM 832 O O . PRO A 1 106 ? -9.632 -8.534 -2.901 1.00 86.94 106 PRO A O 1
ATOM 835 N N . GLU A 1 107 ? -10.002 -9.905 -1.161 1.00 81.81 107 GLU A N 1
ATOM 836 C CA . GLU A 1 107 ? -11.041 -10.709 -1.819 1.00 81.81 107 GLU A CA 1
ATOM 837 C C . GLU A 1 107 ? -12.452 -10.132 -1.598 1.00 81.81 107 GLU A C 1
ATOM 839 O O . GLU A 1 107 ? -13.412 -10.550 -2.249 1.00 81.81 107 GLU A O 1
ATOM 844 N N . CYS A 1 108 ? -12.597 -9.175 -0.674 1.00 82.88 108 CYS A N 1
ATOM 845 C CA . CYS A 1 108 ? -13.860 -8.502 -0.401 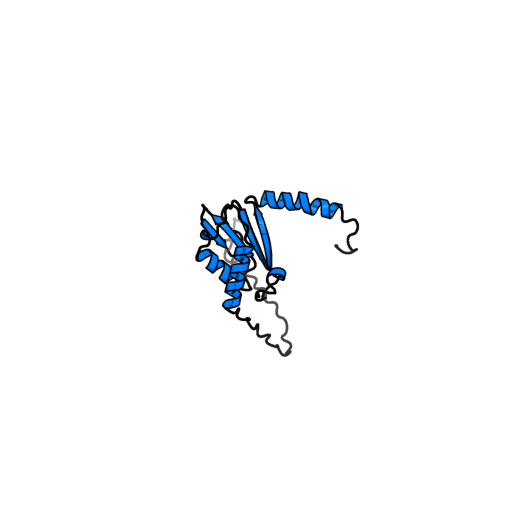1.00 82.88 108 CYS A CA 1
ATOM 846 C C . CYS A 1 108 ? -14.120 -7.353 -1.386 1.00 82.88 108 CYS A C 1
ATOM 848 O O . CYS A 1 108 ? -13.221 -6.837 -2.051 1.00 82.88 108 CYS A O 1
ATOM 850 N N . ARG A 1 109 ? -15.391 -6.947 -1.482 1.00 81.00 109 ARG A N 1
ATOM 851 C CA . ARG A 1 109 ? -15.764 -5.744 -2.228 1.00 81.00 109 ARG A CA 1
ATOM 852 C C . ARG A 1 109 ? -15.413 -4.527 -1.389 1.00 81.00 109 ARG A C 1
ATOM 854 O O . ARG A 1 109 ? -16.000 -4.336 -0.331 1.00 81.00 109 ARG A O 1
ATOM 861 N N . VAL A 1 110 ? -14.490 -3.726 -1.895 1.00 84.75 110 VAL A N 1
ATOM 862 C CA . VAL A 1 110 ? -14.048 -2.475 -1.279 1.00 84.75 110 VAL A CA 1
ATOM 863 C C . VAL A 1 110 ? -14.661 -1.301 -2.030 1.00 84.75 110 VAL A C 1
ATOM 865 O O . VAL A 1 110 ? -14.906 -1.407 -3.230 1.00 84.75 110 VAL A O 1
ATOM 868 N N . THR A 1 111 ? -14.941 -0.200 -1.336 1.00 84.44 111 THR A N 1
ATOM 869 C CA . THR A 1 111 ? -15.409 1.045 -1.973 1.00 84.44 111 THR A CA 1
ATOM 870 C C . THR A 1 111 ? -14.234 1.840 -2.522 1.00 84.44 111 THR A C 1
ATOM 872 O O . THR A 1 111 ? -14.314 2.395 -3.610 1.00 84.44 111 THR A O 1
ATOM 875 N N . ASP A 1 112 ? -13.132 1.856 -1.787 1.00 88.31 112 ASP A N 1
ATOM 876 C CA . ASP A 1 112 ? -11.868 2.457 -2.159 1.00 88.31 112 ASP A CA 1
ATOM 877 C C . ASP A 1 112 ? -10.719 1.667 -1.522 1.00 88.31 112 ASP A C 1
ATOM 879 O O . ASP A 1 112 ? -10.888 0.913 -0.559 1.00 88.31 112 ASP A O 1
ATOM 883 N N . LEU A 1 113 ? -9.541 1.773 -2.126 1.00 90.38 113 LEU A N 1
ATOM 884 C CA . LEU A 1 113 ? -8.377 1.008 -1.708 1.00 90.38 113 LEU A CA 1
ATOM 885 C C . LEU A 1 113 ? -7.101 1.786 -1.971 1.00 90.38 113 LEU A C 1
ATOM 887 O O . LEU A 1 113 ? -6.842 2.222 -3.089 1.00 90.38 113 LEU A O 1
ATOM 891 N N . HIS A 1 114 ? -6.256 1.898 -0.958 1.00 92.88 114 HIS A N 1
ATOM 892 C CA . HIS A 1 114 ? -4.928 2.466 -1.087 1.00 92.88 114 HIS A CA 1
ATOM 893 C C . HIS A 1 114 ? -3.910 1.331 -1.206 1.00 92.88 114 HIS A C 1
ATOM 895 O O . HIS A 1 114 ? -3.757 0.508 -0.304 1.00 92.88 114 HIS A O 1
ATOM 901 N N . LEU A 1 115 ? -3.236 1.267 -2.348 1.00 92.88 115 LEU A N 1
ATOM 902 C CA . LEU A 1 115 ? -2.277 0.231 -2.705 1.00 92.88 115 LEU A CA 1
ATOM 903 C C . LEU A 1 115 ? -0.855 0.771 -2.585 1.00 92.88 115 LEU A C 1
ATOM 905 O O . LEU A 1 115 ? -0.524 1.770 -3.215 1.00 92.88 115 LEU A O 1
ATOM 909 N N . TYR A 1 116 ? -0.002 0.044 -1.875 1.00 93.50 116 TYR A N 1
ATOM 910 C CA . TYR A 1 116 ? 1.448 0.182 -1.869 1.00 93.50 116 TYR A CA 1
ATOM 911 C C . TYR A 1 116 ? 2.082 -0.999 -2.604 1.00 93.50 116 TYR A C 1
ATOM 913 O O . TYR A 1 116 ? 1.742 -2.158 -2.362 1.00 93.50 116 TYR A O 1
ATOM 921 N N . TYR A 1 117 ? 3.034 -0.704 -3.484 1.00 92.25 117 TYR A N 1
ATOM 922 C CA . TYR A 1 117 ? 3.752 -1.679 -4.296 1.00 92.25 117 TYR A CA 1
ATOM 923 C C . TYR A 1 117 ? 5.264 -1.459 -4.215 1.00 92.25 117 TYR A C 1
ATOM 925 O O . TYR A 1 117 ? 5.761 -0.365 -4.500 1.00 92.25 117 TYR A O 1
ATOM 933 N N . ARG A 1 118 ? 6.014 -2.515 -3.885 1.00 91.06 118 ARG A N 1
ATOM 934 C CA . ARG A 1 118 ? 7.483 -2.502 -3.906 1.00 91.06 118 ARG A CA 1
ATOM 935 C C . ARG A 1 118 ? 8.022 -2.729 -5.317 1.00 91.06 118 ARG A C 1
ATOM 937 O O . ARG A 1 118 ? 7.742 -3.738 -5.952 1.00 91.06 118 ARG A O 1
ATOM 944 N N . LYS A 1 119 ? 8.894 -1.834 -5.782 1.00 88.44 119 LYS A N 1
ATOM 945 C CA . LYS A 1 119 ? 9.553 -1.922 -7.096 1.00 88.44 119 LYS A CA 1
ATOM 946 C C . LYS A 1 119 ? 10.717 -2.919 -7.139 1.00 88.44 119 LYS A C 1
ATOM 948 O O . LYS A 1 119 ? 11.109 -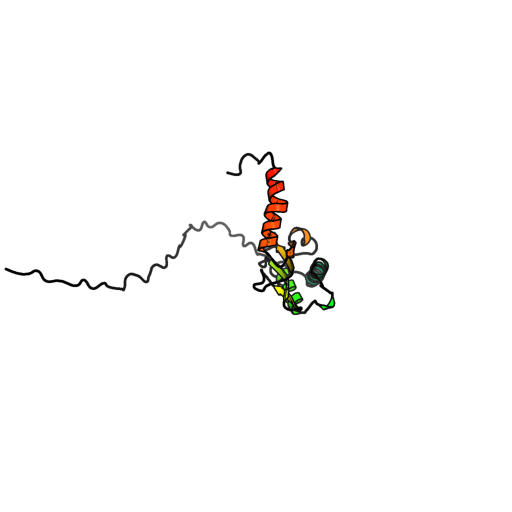3.322 -8.233 1.00 88.44 119 LYS A O 1
ATOM 953 N N . LYS A 1 120 ? 11.316 -3.269 -5.992 1.00 83.94 120 LYS A N 1
ATOM 954 C CA . LYS A 1 120 ? 12.481 -4.169 -5.892 1.00 83.94 120 LYS A CA 1
ATOM 955 C C . LYS A 1 120 ? 12.300 -5.227 -4.800 1.00 83.94 120 LYS A C 1
ATOM 957 O O . LYS A 1 120 ? 11.724 -4.945 -3.754 1.00 83.94 120 LYS A O 1
ATOM 962 N N . PHE A 1 121 ? 12.850 -6.410 -5.070 1.00 78.75 121 PHE A N 1
ATOM 963 C CA . PHE A 1 121 ? 12.847 -7.604 -4.217 1.00 78.75 121 PHE A CA 1
ATOM 964 C C . PHE A 1 121 ? 14.038 -7.597 -3.255 1.00 78.75 121 PHE A C 1
ATOM 966 O O . PHE A 1 121 ? 15.094 -7.081 -3.620 1.00 78.75 121 PHE A O 1
ATOM 973 N N . ASN A 1 122 ? 13.887 -8.200 -2.071 1.00 78.31 122 ASN A N 1
ATOM 974 C CA . ASN A 1 122 ? 14.970 -8.436 -1.100 1.00 78.31 122 ASN A CA 1
ATOM 975 C C . ASN A 1 122 ? 15.742 -7.175 -0.672 1.00 78.31 122 ASN A C 1
ATOM 977 O O . ASN A 1 122 ? 16.892 -7.249 -0.252 1.00 78.31 122 ASN A O 1
ATOM 981 N N . VAL A 1 123 ? 15.105 -6.002 -0.763 1.00 81.00 123 VAL A N 1
ATOM 982 C CA . VAL A 1 123 ? 15.675 -4.741 -0.280 1.00 81.00 123 VAL A CA 1
ATOM 983 C C . VAL A 1 123 ? 14.956 -4.318 0.991 1.00 81.00 123 VAL A C 1
ATOM 985 O O . VAL A 1 123 ? 13.723 -4.299 1.065 1.00 81.00 123 VAL A O 1
ATOM 988 N N . VAL A 1 124 ? 15.754 -3.965 1.989 1.00 80.19 124 VAL A N 1
ATOM 989 C CA . VAL A 1 124 ? 15.280 -3.448 3.264 1.00 80.19 124 VAL A CA 1
ATOM 990 C C . VAL A 1 124 ? 14.821 -2.003 3.096 1.00 80.19 124 VAL A C 1
ATOM 992 O O . VAL A 1 124 ? 15.496 -1.191 2.462 1.00 80.19 124 VAL A O 1
ATOM 995 N N . LEU A 1 125 ? 13.641 -1.681 3.630 1.00 82.19 125 LEU A N 1
ATOM 996 C CA . LEU A 1 125 ? 13.097 -0.328 3.554 1.00 82.19 125 LEU A CA 1
ATOM 997 C C . LEU A 1 125 ? 13.710 0.548 4.650 1.00 82.19 125 LEU A C 1
ATOM 999 O O . LEU A 1 125 ? 13.659 0.221 5.833 1.00 82.19 125 LEU A O 1
ATOM 1003 N N . THR A 1 126 ? 14.254 1.684 4.239 1.00 82.62 126 THR A N 1
ATOM 1004 C CA . THR A 1 126 ? 14.734 2.768 5.093 1.00 82.62 126 THR A CA 1
ATOM 1005 C C . THR A 1 126 ? 13.946 4.034 4.770 1.00 82.62 126 THR A C 1
ATOM 1007 O O . THR A 1 126 ? 13.329 4.152 3.711 1.00 82.62 126 THR A O 1
ATOM 1010 N N . ASN A 1 127 ? 13.956 5.012 5.676 1.00 81.62 127 ASN A N 1
ATOM 1011 C CA . ASN A 1 127 ? 13.202 6.253 5.474 1.00 81.62 127 ASN A CA 1
ATOM 1012 C C . ASN A 1 127 ? 13.629 7.009 4.201 1.00 81.62 127 ASN A C 1
ATOM 1014 O O . ASN A 1 127 ? 12.806 7.623 3.533 1.00 81.62 127 ASN A O 1
ATOM 1018 N N . GLU A 1 128 ? 14.911 6.924 3.841 1.00 83.31 128 GLU A N 1
ATOM 1019 C CA . GLU A 1 128 ? 15.462 7.589 2.657 1.00 83.31 128 GLU A CA 1
ATOM 1020 C C . GLU A 1 128 ? 15.115 6.860 1.354 1.00 83.31 128 GLU A C 1
ATOM 1022 O O . GLU A 1 128 ? 14.954 7.499 0.320 1.00 83.31 128 GLU A O 1
ATOM 1027 N N . ASN A 1 129 ? 14.980 5.529 1.387 1.00 84.81 129 ASN A N 1
ATOM 1028 C CA . ASN A 1 129 ? 14.738 4.733 0.184 1.00 84.81 129 ASN A CA 1
ATOM 1029 C C . ASN A 1 129 ? 13.249 4.469 -0.091 1.00 84.81 129 ASN A C 1
ATOM 1031 O O . ASN A 1 129 ? 12.899 4.025 -1.187 1.00 84.81 129 ASN A O 1
ATOM 1035 N N . PHE A 1 130 ? 12.373 4.741 0.880 1.00 86.94 130 PHE A N 1
ATOM 1036 C CA . PHE A 1 130 ? 10.961 4.380 0.811 1.00 86.94 130 PHE A CA 1
ATOM 1037 C C . PHE A 1 130 ? 10.258 4.997 -0.402 1.00 86.94 130 PHE A C 1
ATOM 1039 O O . PHE A 1 130 ? 9.582 4.282 -1.138 1.00 86.94 130 PHE A O 1
ATOM 1046 N N . SER A 1 131 ? 10.464 6.291 -0.669 1.00 85.38 131 SER A N 1
ATOM 1047 C CA . SER A 1 131 ? 9.832 6.983 -1.806 1.00 85.38 131 SER A CA 1
ATOM 1048 C C . SER A 1 131 ? 10.271 6.440 -3.166 1.00 85.38 131 SER A C 1
ATOM 1050 O O . SER A 1 131 ? 9.515 6.459 -4.139 1.00 85.38 131 SER A O 1
ATOM 1052 N N . ASP A 1 132 ? 11.505 5.949 -3.241 1.00 88.00 132 ASP A N 1
ATOM 1053 C CA . ASP A 1 132 ? 12.096 5.474 -4.484 1.00 88.00 132 ASP A CA 1
ATOM 1054 C C . ASP A 1 132 ? 11.714 4.019 -4.747 1.00 88.00 132 ASP A C 1
ATOM 1056 O O . ASP A 1 132 ? 11.423 3.649 -5.892 1.00 88.00 132 ASP A O 1
ATOM 1060 N N . LEU A 1 133 ? 11.676 3.202 -3.691 1.00 89.31 133 LEU A N 1
ATOM 1061 C CA . LEU A 1 133 ? 11.429 1.765 -3.752 1.00 89.31 133 LEU A CA 1
ATOM 1062 C C . LEU A 1 133 ? 9.955 1.385 -3.654 1.00 89.31 133 LEU A C 1
ATOM 1064 O O . LEU A 1 133 ? 9.593 0.322 -4.157 1.00 89.31 133 LEU A O 1
ATOM 1068 N N . VA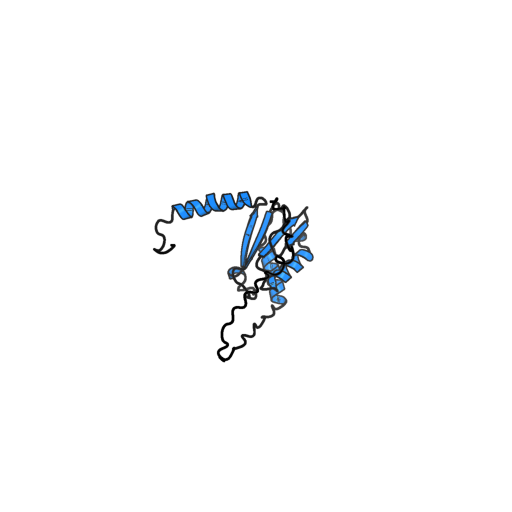L A 1 134 ? 9.110 2.219 -3.054 1.00 91.25 134 VAL A N 1
ATOM 1069 C CA . VAL A 1 134 ? 7.676 1.963 -2.901 1.00 91.25 134 VAL A CA 1
ATOM 1070 C C . VAL A 1 134 ? 6.897 2.970 -3.735 1.00 91.25 134 VAL A C 1
ATOM 1072 O O . VAL A 1 134 ? 7.081 4.176 -3.629 1.00 91.25 134 VAL A O 1
ATOM 1075 N N . SER A 1 135 ? 6.026 2.464 -4.598 1.00 91.62 135 SER A N 1
ATOM 1076 C CA . SER A 1 135 ? 4.995 3.256 -5.263 1.00 91.62 135 SER A CA 1
ATOM 1077 C C . SER A 1 135 ? 3.677 3.080 -4.532 1.00 91.62 135 SER A C 1
ATOM 1079 O O . SER A 1 135 ? 3.411 2.006 -4.001 1.00 91.62 135 SER A O 1
ATOM 1081 N N . TRP A 1 136 ? 2.839 4.109 -4.542 1.00 92.94 136 TRP A N 1
ATOM 1082 C CA . TRP A 1 136 ? 1.502 4.044 -3.969 1.00 92.94 136 TRP A CA 1
ATOM 1083 C C . TRP A 1 136 ? 0.467 4.658 -4.905 1.00 92.94 136 TRP A C 1
ATOM 1085 O O . TRP A 1 136 ? 0.779 5.534 -5.715 1.00 92.94 136 TRP A O 1
ATOM 1095 N N . SER A 1 137 ? -0.763 4.173 -4.809 1.00 89.50 137 SER A N 1
ATOM 1096 C CA . SER A 1 137 ? -1.896 4.645 -5.600 1.00 89.50 137 SER A CA 1
ATOM 1097 C C . SER A 1 137 ? -3.206 4.333 -4.893 1.00 89.50 137 SER A C 1
ATOM 1099 O O . SER A 1 137 ? -3.346 3.249 -4.333 1.00 89.50 137 SER A O 1
ATOM 1101 N N . THR A 1 138 ? -4.186 5.225 -5.000 1.00 88.94 138 THR A N 1
ATOM 1102 C CA . THR A 1 138 ? -5.567 4.938 -4.596 1.00 88.94 138 THR A CA 1
ATOM 1103 C C . THR A 1 138 ? -6.349 4.411 -5.798 1.00 88.94 138 THR A C 1
ATOM 1105 O O . THR A 1 138 ? -6.255 4.965 -6.896 1.00 88.94 138 THR A O 1
ATOM 1108 N N . LEU A 1 139 ? -7.089 3.327 -5.599 1.00 86.00 139 LEU A N 1
ATOM 1109 C CA . LEU A 1 139 ? -7.986 2.710 -6.565 1.00 86.00 139 LEU A CA 1
ATOM 1110 C C . LEU A 1 139 ? -9.427 2.840 -6.072 1.00 86.00 139 LEU A C 1
ATOM 1112 O O . LEU A 1 139 ? -9.695 2.780 -4.873 1.00 86.00 139 LEU A O 1
ATOM 1116 N N . ASP A 1 140 ? -10.340 2.994 -7.026 1.00 84.12 140 ASP A N 1
ATOM 1117 C CA . ASP A 1 140 ? -11.777 2.947 -6.779 1.00 84.12 140 ASP A CA 1
ATOM 1118 C C . ASP A 1 140 ? -12.249 1.490 -6.648 1.00 84.12 140 ASP A C 1
ATOM 1120 O O . ASP A 1 140 ? -11.627 0.568 -7.186 1.00 84.12 140 ASP A O 1
ATOM 1124 N N . GLY A 1 141 ? -13.376 1.286 -5.971 1.00 79.19 141 GLY A N 1
ATOM 1125 C CA . GLY A 1 141 ? -13.932 -0.024 -5.631 1.00 79.19 141 GLY A CA 1
ATOM 1126 C C . GLY A 1 141 ? -14.313 -0.904 -6.819 1.00 79.19 141 GLY A C 1
ATOM 1127 O O . GLY A 1 141 ? -14.531 -2.106 -6.671 1.00 79.19 141 GLY A O 1
ATOM 1128 N N . ASN A 1 142 ? -14.357 -0.317 -8.016 1.00 83.00 142 ASN A N 1
ATOM 1129 C CA . ASN A 1 142 ? -14.561 -1.020 -9.275 1.00 83.00 142 ASN A CA 1
ATOM 1130 C C . ASN A 1 142 ? -13.222 -1.145 -10.027 1.00 83.00 142 ASN A C 1
ATOM 1132 O O . ASN A 1 142 ? -12.850 -0.240 -10.795 1.00 83.00 142 ASN A O 1
ATOM 1136 N N . PRO A 1 143 ? -12.477 -2.254 -9.852 1.00 78.75 143 PRO A N 1
ATOM 1137 C CA . PRO A 1 143 ? -11.184 -2.432 -10.504 1.00 78.75 143 PRO A CA 1
ATOM 1138 C C . PRO A 1 143 ? -11.314 -2.454 -12.031 1.00 78.75 143 PRO A C 1
ATOM 1140 O O . PRO A 1 143 ? -10.467 -1.894 -12.725 1.00 78.75 143 PRO A O 1
ATOM 1143 N N . GLU A 1 144 ? -12.395 -3.016 -12.579 1.00 84.00 144 GLU A N 1
ATOM 1144 C CA . GLU A 1 144 ? -12.636 -3.064 -14.024 1.00 84.00 144 GLU A CA 1
ATOM 1145 C C . GLU A 1 144 ? -12.797 -1.662 -14.613 1.00 84.00 144 GLU A C 1
ATOM 1147 O O . GLU A 1 144 ? -12.222 -1.349 -15.658 1.00 84.00 144 GLU A O 1
ATOM 1152 N N . GLN A 1 145 ? -13.548 -0.797 -13.926 1.00 84.56 145 GLN A N 1
ATOM 1153 C CA . GLN A 1 145 ? -13.749 0.586 -14.347 1.00 84.56 145 GLN A CA 1
ATOM 1154 C C . GLN A 1 145 ? -12.447 1.382 -14.250 1.00 84.56 145 GLN A C 1
ATOM 1156 O O . GLN A 1 145 ? -12.123 2.140 -15.167 1.00 84.56 145 GLN A O 1
ATOM 1161 N N . THR A 1 146 ? -11.680 1.170 -13.181 1.00 84.25 146 THR A N 1
ATOM 1162 C CA . THR A 1 146 ? -10.372 1.802 -12.982 1.00 84.25 146 THR A CA 1
ATOM 1163 C C . THR A 1 146 ? -9.395 1.416 -14.094 1.00 84.25 146 THR A C 1
ATOM 1165 O O . THR A 1 146 ? -8.772 2.286 -14.704 1.00 84.25 146 THR A O 1
ATOM 1168 N N . ILE A 1 147 ? -9.299 0.125 -14.428 1.00 86.62 147 ILE A N 1
ATOM 1169 C CA . ILE A 1 147 ? -8.435 -0.368 -15.510 1.00 86.62 147 ILE A CA 1
ATOM 1170 C C . ILE A 1 147 ? -8.893 0.189 -16.858 1.00 86.62 147 ILE A C 1
ATOM 1172 O O . ILE A 1 147 ? -8.072 0.682 -17.634 1.00 86.62 147 ILE A O 1
ATOM 1176 N N . TYR A 1 148 ? -10.198 0.166 -17.133 1.00 88.94 148 TYR A N 1
ATOM 1177 C CA . TYR A 1 148 ? -10.747 0.712 -18.371 1.00 88.94 148 TYR A CA 1
ATOM 1178 C C . TYR A 1 148 ? -10.427 2.205 -18.527 1.00 88.94 148 TYR A C 1
ATOM 1180 O O . TYR A 1 148 ? -9.995 2.639 -19.601 1.00 88.94 148 TYR A O 1
ATOM 1188 N N . ALA A 1 149 ? -10.589 2.985 -17.455 1.00 86.94 149 ALA A N 1
ATOM 1189 C CA . ALA A 1 149 ? -10.267 4.406 -17.429 1.00 86.94 149 ALA A CA 1
ATOM 1190 C C . ALA A 1 149 ? -8.763 4.658 -17.604 1.00 86.94 149 ALA A C 1
ATOM 1192 O O . ALA A 1 149 ? -8.380 5.551 -18.357 1.00 86.94 149 ALA A O 1
ATOM 1193 N N . LEU A 1 150 ? -7.901 3.850 -16.982 1.00 87.12 150 LEU A N 1
ATOM 1194 C CA . LEU A 1 150 ? -6.450 3.959 -17.128 1.00 87.12 150 LEU A CA 1
ATOM 1195 C C . LEU A 1 150 ? -6.002 3.662 -18.567 1.00 87.12 150 LEU A C 1
ATOM 1197 O O . LEU A 1 150 ? -5.240 4.429 -19.162 1.00 87.12 150 LEU A O 1
ATOM 1201 N N . MET A 1 151 ? -6.491 2.565 -19.145 1.00 88.06 151 MET A N 1
ATOM 1202 C CA . MET A 1 151 ? -6.132 2.154 -20.502 1.00 88.06 151 MET A CA 1
ATOM 1203 C C . MET A 1 151 ? -6.660 3.140 -21.549 1.00 88.06 151 MET A C 1
ATOM 1205 O O . MET A 1 151 ? -5.919 3.572 -22.429 1.00 88.06 151 MET A O 1
ATOM 1209 N N . THR A 1 152 ? -7.927 3.537 -21.444 1.00 86.50 152 THR A N 1
ATOM 1210 C CA . THR A 1 152 ? -8.574 4.398 -22.447 1.00 86.50 152 THR A CA 1
ATOM 1211 C C . THR A 1 152 ? -8.222 5.872 -22.254 1.00 86.50 152 THR A C 1
ATOM 1213 O O . THR A 1 152 ? -8.037 6.597 -23.227 1.00 86.50 152 THR A O 1
ATOM 1216 N N . GLY A 1 153 ? -8.129 6.332 -21.007 1.00 84.81 153 GLY A N 1
ATOM 1217 C CA . GLY A 1 153 ? -7.932 7.740 -20.670 1.00 84.81 153 GLY A CA 1
ATOM 1218 C C . GLY A 1 153 ? -6.471 8.180 -20.675 1.00 84.81 153 GLY A C 1
ATOM 1219 O O . GLY A 1 153 ? -6.178 9.278 -21.139 1.00 84.81 153 GLY A O 1
ATOM 1220 N N . LEU A 1 154 ? -5.549 7.339 -20.194 1.00 86.19 154 LEU A N 1
ATOM 1221 C CA . LEU A 1 154 ? -4.128 7.688 -20.103 1.00 86.19 154 LEU A CA 1
ATOM 1222 C C . LEU A 1 154 ? -3.290 6.982 -21.171 1.00 86.19 154 LEU A C 1
ATOM 1224 O O . LEU A 1 154 ? -2.558 7.639 -21.913 1.00 86.19 154 LEU A O 1
ATOM 1228 N N . GLN A 1 155 ? -3.385 5.651 -21.259 1.00 84.50 155 GLN A N 1
ATOM 1229 C CA . GLN A 1 155 ? -2.498 4.884 -22.136 1.00 84.50 155 GLN A CA 1
ATOM 1230 C C . GLN A 1 155 ? -2.807 5.114 -23.618 1.00 84.50 155 GLN A C 1
ATOM 1232 O O . GLN A 1 155 ? -1.879 5.326 -24.395 1.00 84.50 155 GLN A O 1
ATOM 1237 N N . ALA A 1 156 ? -4.083 5.135 -24.022 1.00 86.38 156 ALA A N 1
ATOM 1238 C CA . ALA A 1 156 ? -4.448 5.289 -25.430 1.00 86.38 156 ALA A CA 1
ATOM 1239 C C . ALA A 1 156 ? -3.967 6.625 -26.044 1.00 86.38 156 ALA A C 1
ATOM 1241 O O . ALA A 1 156 ? -3.330 6.580 -27.101 1.00 86.38 156 ALA A O 1
ATOM 1242 N N . PRO A 1 157 ? -4.149 7.804 -25.408 1.00 86.81 157 PRO A N 1
ATOM 1243 C CA . PRO A 1 157 ? -3.569 9.049 -25.916 1.00 86.81 157 PRO A CA 1
ATOM 1244 C C . PRO A 1 157 ? -2.040 9.043 -25.924 1.00 86.81 157 PRO A C 1
ATOM 1246 O O . PRO A 1 157 ? -1.430 9.608 -26.833 1.00 86.81 157 PRO A O 1
ATOM 1249 N N . LEU A 1 158 ? -1.405 8.416 -24.930 1.00 85.75 158 LEU A N 1
ATOM 1250 C CA . LEU A 1 158 ? 0.051 8.334 -24.846 1.00 85.75 158 LEU A CA 1
ATOM 1251 C C . LEU A 1 158 ? 0.612 7.491 -26.000 1.00 85.75 158 LEU A C 1
ATOM 1253 O O . LEU A 1 158 ? 1.496 7.957 -26.716 1.00 85.75 158 LEU A O 1
ATOM 1257 N N . MET A 1 159 ? 0.028 6.320 -26.264 1.00 84.31 159 MET A N 1
ATOM 1258 C CA . MET A 1 159 ? 0.376 5.486 -27.419 1.00 84.31 159 MET A CA 1
ATOM 1259 C C . MET A 1 159 ? 0.117 6.192 -28.752 1.00 84.31 159 MET A C 1
ATOM 1261 O O . MET A 1 159 ? 0.959 6.114 -29.642 1.00 84.31 159 MET A O 1
ATOM 1265 N N . TYR A 1 160 ? -1.005 6.905 -28.893 1.00 83.94 160 TYR A N 1
ATOM 1266 C CA . TYR A 1 160 ? -1.321 7.636 -30.123 1.00 83.94 160 TYR A CA 1
ATOM 1267 C C . TYR A 1 160 ? -0.322 8.770 -30.412 1.00 83.94 160 TYR A C 1
ATOM 1269 O O . TYR A 1 160 ? -0.024 9.067 -31.569 1.00 83.94 160 TYR A O 1
ATOM 1277 N N . ASN A 1 161 ? 0.222 9.402 -29.367 1.00 84.00 161 ASN A N 1
ATOM 1278 C CA . ASN A 1 161 ? 1.174 10.505 -29.504 1.00 84.00 161 ASN A CA 1
ATOM 1279 C C . ASN A 1 161 ? 2.636 10.058 -29.682 1.00 84.00 161 ASN A C 1
ATOM 1281 O O . ASN A 1 161 ? 3.463 10.864 -30.124 1.00 84.00 161 ASN A O 1
ATOM 1285 N N . ILE A 1 162 ? 2.983 8.801 -29.386 1.00 83.81 162 ILE A N 1
ATOM 1286 C CA . ILE A 1 162 ? 4.333 8.271 -29.626 1.00 83.81 162 ILE A CA 1
ATOM 1287 C C . ILE A 1 162 ? 4.518 8.022 -31.129 1.00 83.81 162 ILE A C 1
ATOM 1289 O O . ILE A 1 162 ? 4.036 7.044 -31.693 1.00 83.81 162 ILE A O 1
ATOM 1293 N N . LYS A 1 163 ? 5.254 8.922 -31.790 1.00 76.62 163 LYS A N 1
ATOM 1294 C CA . LYS A 1 163 ? 5.518 8.861 -33.243 1.00 76.62 163 LYS A CA 1
ATOM 1295 C C . LYS A 1 163 ? 6.703 7.980 -33.631 1.00 76.62 163 LYS A C 1
ATOM 1297 O O . LYS A 1 163 ? 6.805 7.570 -34.781 1.00 76.62 163 LYS A O 1
ATOM 1302 N N . HIS A 1 164 ? 7.609 7.723 -32.693 1.00 75.75 164 HIS A N 1
ATOM 1303 C CA . HIS A 1 164 ? 8.815 6.941 -32.931 1.00 75.75 164 HIS A CA 1
ATOM 1304 C C . HIS A 1 164 ? 9.021 6.010 -31.752 1.00 75.75 164 HIS A C 1
ATOM 1306 O O . HIS A 1 164 ? 9.284 6.455 -30.635 1.00 75.75 164 HIS A O 1
ATOM 1312 N N . TRP A 1 165 ? 8.912 4.719 -32.020 1.00 76.25 165 TRP A N 1
ATOM 1313 C CA . TRP A 1 165 ? 9.406 3.706 -31.110 1.00 76.25 165 TRP A CA 1
ATOM 1314 C C . TRP A 1 165 ? 10.870 3.422 -31.470 1.00 76.25 165 TRP A C 1
ATOM 1316 O O . TRP A 1 165 ? 11.200 3.405 -32.660 1.00 76.25 165 TRP A O 1
ATOM 1326 N N . PRO A 1 166 ? 11.775 3.227 -30.497 1.00 79.44 166 PRO A N 1
ATOM 1327 C CA . PRO A 1 166 ? 13.129 2.778 -30.801 1.00 79.44 166 PRO A CA 1
ATOM 1328 C C . PRO A 1 166 ? 13.058 1.468 -31.604 1.00 79.44 166 PRO A C 1
ATOM 1330 O O . PRO A 1 166 ? 12.241 0.603 -31.304 1.00 79.44 166 PRO A O 1
ATOM 1333 N N . ASN A 1 167 ? 13.894 1.344 -32.643 1.00 64.81 167 ASN A N 1
ATOM 1334 C CA . ASN A 1 167 ? 13.793 0.372 -33.751 1.00 64.81 167 ASN A CA 1
ATOM 1335 C C . ASN A 1 167 ? 13.848 -1.137 -33.388 1.00 64.81 167 ASN A C 1
ATOM 1337 O O . ASN A 1 167 ? 14.045 -1.962 -34.277 1.00 64.81 167 ASN A O 1
ATOM 1341 N N . ARG A 1 168 ? 13.668 -1.535 -32.124 1.00 58.28 168 ARG A N 1
ATOM 1342 C CA . ARG A 1 168 ? 13.434 -2.926 -31.711 1.00 58.28 168 ARG A CA 1
ATOM 1343 C C . ARG A 1 168 ? 12.467 -2.992 -30.528 1.00 58.28 168 ARG A C 1
ATOM 1345 O O . ARG A 1 168 ? 12.863 -2.796 -29.385 1.00 58.28 168 ARG A O 1
ATOM 1352 N N . ILE A 1 169 ? 11.215 -3.309 -30.836 1.00 61.25 169 ILE A N 1
ATOM 1353 C CA . ILE A 1 169 ? 10.219 -3.861 -29.898 1.00 61.25 169 ILE A CA 1
ATOM 1354 C C . ILE A 1 169 ? 9.606 -5.164 -30.451 1.00 61.25 169 ILE A C 1
ATOM 1356 O O . ILE A 1 169 ? 8.564 -5.610 -29.983 1.00 61.25 169 ILE A O 1
ATOM 1360 N N . LEU A 1 170 ? 10.259 -5.770 -31.451 1.00 42.12 170 LEU A N 1
ATOM 1361 C CA . LEU A 1 170 ? 9.941 -7.091 -31.996 1.00 42.12 170 LEU A CA 1
ATOM 1362 C C . LEU A 1 170 ? 11.065 -8.066 -31.656 1.00 42.12 170 LEU A C 1
ATOM 1364 O O . LEU A 1 170 ? 12.242 -7.663 -31.835 1.00 42.12 170 LEU A O 1
#

Radius of gyration: 27.61 Å; chains: 1; bounding box: 53×87×55 Å

Organism: Apolygus lucorum (NCBI:txid248454)

Secondary structure (DSSP, 8-state):
------------TTSSS----------------------------HHHHHHHHHHHHHH---TT--GGG--HHHHHHHHHHHH-TT--EEEEEEETTEEEEESS--SSPPSEEEEEEESSSS----TTTHHHHEEEEEEES-HHHHHHHIIIIIIHHHHHH-----S---

Foldseek 3Di:
DDDDDDDDDDDDPPPPPDPPDDDDDDDDDDPDDPPPPPLPLPQDDPVQLVVVLVVCVVPDDDPPDDPVLDDPQQSVQSSCCQSALQQFKWKWFDDPNHIDIDSDDDPDQTQKIKMKGFPDGSDHDGPVCCVVGIDIDMDGSDVVVRVVCCCVVPVVVVVVPPPDDPPDPD